Protein AF-A0A3S9B5N2-F1 (afdb_monomer_lite)

Foldseek 3Di:
DVVLVVLLVVLVVLQVVLVVQLVQLVCLVVVPPDQVSQQVSCCVPVVDRGSVVSNVVSVVSNVVSVVSNVVSVVVVVPPD

Structure (mmCIF, N/CA/C/O backbone):
data_AF-A0A3S9B5N2-F1
#
_entry.id   AF-A0A3S9B5N2-F1
#
loop_
_atom_site.group_PDB
_atom_site.id
_atom_site.type_symbol
_atom_site.label_atom_id
_atom_site.label_alt_id
_atom_site.label_comp_id
_atom_site.label_asym_id
_atom_site.label_entity_id
_atom_site.label_seq_id
_atom_site.pdbx_PDB_ins_code
_atom_site.Cartn_x
_atom_site.Cartn_y
_atom_site.Cartn_z
_atom_site.occupancy
_atom_site.B_iso_or_equiv
_atom_site.auth_seq_id
_atom_site.auth_comp_id
_atom_site.auth_asym_id
_atom_site.auth_atom_id
_atom_site.pdbx_PDB_model_num
ATOM 1 N N . MET A 1 1 ? -15.966 8.400 20.343 1.00 62.84 1 MET A N 1
ATOM 2 C CA . MET A 1 1 ? -14.494 8.285 20.413 1.00 62.84 1 MET A CA 1
ATOM 3 C C . MET A 1 1 ? -13.874 8.910 19.180 1.00 62.84 1 MET A C 1
ATOM 5 O O . MET A 1 1 ? -13.934 8.310 18.115 1.00 62.84 1 MET A O 1
ATOM 9 N N . PHE A 1 2 ? -13.351 10.129 19.309 1.00 77.62 2 PHE A N 1
ATOM 10 C CA . PHE A 1 2 ? -12.694 10.841 18.208 1.00 77.62 2 PHE A CA 1
ATOM 11 C C . PHE A 1 2 ? -11.473 10.058 17.691 1.00 77.62 2 PHE A C 1
ATOM 13 O O . PHE A 1 2 ? -11.406 9.745 16.506 1.00 77.62 2 PHE A O 1
ATOM 20 N N . PHE A 1 3 ? -10.609 9.596 18.602 1.00 80.56 3 PHE A N 1
ATOM 21 C CA . PHE A 1 3 ? -9.406 8.822 18.274 1.00 80.56 3 PHE A CA 1
ATOM 22 C C . PHE A 1 3 ? -9.685 7.508 17.533 1.00 80.56 3 PHE A C 1
ATOM 24 O O . PHE A 1 3 ? -9.099 7.274 16.485 1.00 80.56 3 PHE A O 1
ATOM 31 N N . THR A 1 4 ? -10.614 6.673 18.004 1.00 84.56 4 THR A N 1
ATOM 32 C CA . THR A 1 4 ? -10.897 5.369 17.369 1.00 84.56 4 THR A CA 1
ATOM 33 C C . THR A 1 4 ? -11.550 5.505 15.992 1.00 84.56 4 THR A C 1
ATOM 35 O O . THR A 1 4 ? -11.345 4.667 15.120 1.00 84.56 4 THR A O 1
ATOM 38 N N . ARG A 1 5 ? -12.330 6.573 15.768 1.00 83.94 5 ARG A N 1
ATOM 39 C CA . ARG A 1 5 ? -12.898 6.874 14.443 1.00 83.94 5 ARG A CA 1
ATOM 40 C C . ARG A 1 5 ? -11.814 7.342 13.472 1.00 83.94 5 ARG A C 1
ATOM 42 O O . ARG A 1 5 ? -11.798 6.885 12.335 1.00 83.94 5 ARG A O 1
ATOM 49 N N . ILE A 1 6 ? -10.891 8.189 13.933 1.00 89.69 6 ILE A N 1
ATOM 50 C CA . ILE A 1 6 ? -9.746 8.636 13.129 1.00 89.69 6 ILE A CA 1
ATOM 51 C C . ILE A 1 6 ? -8.802 7.473 12.822 1.00 89.69 6 ILE A C 1
ATOM 53 O O . ILE A 1 6 ? -8.411 7.316 11.673 1.00 89.69 6 ILE A O 1
ATOM 57 N N . GLY A 1 7 ? -8.485 6.623 13.801 1.00 88.19 7 GLY A N 1
ATOM 58 C CA . GLY A 1 7 ? -7.594 5.476 13.604 1.00 88.19 7 GLY A CA 1
ATOM 59 C C . GLY A 1 7 ? -8.081 4.520 12.514 1.00 88.19 7 GLY A C 1
ATOM 60 O O . GLY A 1 7 ? -7.290 4.057 11.702 1.00 88.19 7 GLY A O 1
ATOM 61 N N . ILE A 1 8 ? -9.394 4.300 12.418 1.00 91.00 8 ILE A N 1
ATOM 62 C CA . ILE A 1 8 ? -9.989 3.460 11.366 1.00 91.00 8 ILE A CA 1
ATOM 63 C C . ILE A 1 8 ? -9.939 4.128 10.001 1.00 91.00 8 ILE A C 1
ATOM 65 O O . ILE A 1 8 ? -9.686 3.448 9.006 1.00 91.00 8 ILE A O 1
ATOM 69 N N . LEU A 1 9 ? -10.170 5.441 9.945 1.00 93.19 9 LEU A N 1
ATOM 70 C CA . LEU A 1 9 ? -10.031 6.198 8.705 1.00 93.19 9 LEU A CA 1
ATOM 71 C C . LEU A 1 9 ? -8.583 6.132 8.200 1.00 93.19 9 LEU A C 1
ATOM 73 O O . LEU A 1 9 ? -8.357 5.845 7.028 1.00 93.19 9 LEU A O 1
ATOM 77 N N . VAL A 1 10 ? -7.613 6.326 9.096 1.00 93.19 10 VAL A N 1
ATOM 78 C CA . VAL A 1 10 ? -6.179 6.221 8.793 1.00 93.19 10 VAL A CA 1
ATOM 79 C C . VAL A 1 10 ? -5.811 4.804 8.354 1.00 93.19 10 VAL A C 1
ATOM 81 O O . VAL A 1 10 ? -5.105 4.653 7.363 1.00 93.19 10 VAL A O 1
ATOM 84 N N . ALA A 1 11 ? -6.325 3.768 9.025 1.00 93.06 11 ALA A N 1
ATOM 85 C CA . ALA A 1 11 ? -6.101 2.375 8.641 1.00 93.06 11 ALA A CA 1
ATOM 86 C C . ALA A 1 11 ? -6.600 2.087 7.216 1.00 93.06 11 ALA A C 1
ATOM 88 O O . ALA A 1 11 ? -5.872 1.499 6.422 1.00 93.06 11 ALA A O 1
ATOM 89 N N . HIS A 1 12 ? -7.799 2.556 6.856 1.00 94.06 12 HIS A N 1
ATOM 90 C CA . HIS A 1 12 ? -8.314 2.408 5.491 1.00 94.06 12 HIS A CA 1
ATOM 91 C C . HIS A 1 12 ? -7.496 3.210 4.477 1.00 94.06 12 HIS A C 1
ATOM 93 O O . HIS A 1 12 ? -7.192 2.695 3.406 1.00 94.06 12 HIS A O 1
ATOM 99 N N . ALA A 1 13 ? -7.117 4.450 4.799 1.00 94.19 13 ALA A N 1
ATOM 100 C CA . ALA A 1 13 ? -6.304 5.277 3.910 1.00 94.19 13 ALA A CA 1
ATOM 101 C C . ALA A 1 13 ? -4.939 4.630 3.621 1.00 94.19 13 ALA A C 1
ATOM 103 O O . ALA A 1 13 ? -4.540 4.537 2.461 1.00 94.19 13 ALA A O 1
ATOM 104 N N . LEU A 1 14 ? -4.264 4.122 4.659 1.00 94.56 14 LEU A N 1
ATOM 105 C CA . LEU A 1 14 ? -3.022 3.357 4.524 1.00 94.56 14 LEU A CA 1
ATOM 106 C C . LEU A 1 14 ? -3.234 2.097 3.689 1.00 94.56 14 LEU A C 1
ATOM 108 O O . LEU A 1 14 ? -2.484 1.865 2.747 1.00 94.56 14 LEU A O 1
ATOM 112 N N . PHE A 1 15 ? -4.274 1.318 3.989 1.00 94.94 15 PHE A N 1
ATOM 113 C CA . PHE A 1 15 ? -4.570 0.088 3.262 1.00 94.94 15 PHE A CA 1
ATOM 114 C C . PHE A 1 15 ? -4.760 0.341 1.762 1.00 94.94 15 PHE A C 1
ATOM 116 O O . PHE A 1 15 ? -4.114 -0.311 0.943 1.00 94.94 15 PHE A O 1
ATOM 123 N N . TRP A 1 16 ? -5.591 1.318 1.388 1.00 95.31 16 TRP A N 1
ATOM 124 C CA . TRP A 1 16 ? -5.842 1.638 -0.018 1.00 95.31 16 TRP A CA 1
ATOM 125 C C . TRP A 1 16 ? -4.600 2.181 -0.724 1.00 95.31 16 TRP A C 1
ATOM 127 O O . TRP A 1 16 ? -4.298 1.752 -1.837 1.00 95.31 16 TRP A O 1
ATOM 137 N N . LEU A 1 17 ? -3.841 3.070 -0.077 1.00 94.44 17 LEU A N 1
ATOM 138 C CA . LEU A 1 17 ? -2.608 3.614 -0.646 1.00 94.44 17 LEU A CA 1
ATOM 139 C C . LEU A 1 17 ? -1.564 2.514 -0.883 1.00 94.44 17 LEU A C 1
ATOM 141 O O . LEU A 1 17 ? -0.983 2.426 -1.967 1.00 94.44 17 LEU A O 1
ATOM 145 N N . SER A 1 18 ? -1.347 1.649 0.108 1.00 93.25 18 SER A N 1
ATOM 146 C CA . SER A 1 18 ? -0.406 0.536 0.000 1.00 93.25 18 SER A CA 1
ATOM 147 C C . SER A 1 18 ? -0.875 -0.512 -1.006 1.00 93.25 18 SER A C 1
ATOM 149 O O . SER A 1 18 ? -0.048 -1.035 -1.744 1.00 93.25 18 SER A O 1
ATOM 151 N N . SER A 1 19 ? -2.182 -0.771 -1.106 1.00 94.06 19 SER A N 1
ATOM 152 C CA . SER A 1 19 ? -2.741 -1.686 -2.105 1.00 94.06 19 SER A CA 1
ATOM 153 C C . SER A 1 19 ? -2.550 -1.171 -3.533 1.00 94.06 19 SER A C 1
ATOM 155 O O . SER A 1 19 ? -2.201 -1.953 -4.414 1.00 94.06 19 SER A O 1
ATOM 157 N N . LEU A 1 20 ? -2.746 0.130 -3.778 1.00 94.81 20 LEU A N 1
ATOM 158 C CA . LEU A 1 20 ? -2.496 0.735 -5.091 1.00 94.81 20 LEU A CA 1
ATOM 159 C C . LEU A 1 20 ? -1.012 0.672 -5.461 1.00 94.81 20 LEU A C 1
ATOM 161 O O . LEU A 1 20 ? -0.666 0.303 -6.583 1.00 94.81 20 LEU A O 1
ATOM 165 N N . ARG A 1 21 ? -0.127 0.978 -4.505 1.00 94.00 21 ARG A N 1
ATOM 166 C CA . ARG A 1 21 ? 1.324 0.885 -4.707 1.00 94.00 21 ARG A CA 1
ATOM 167 C C . ARG A 1 21 ? 1.775 -0.558 -4.949 1.00 94.00 21 ARG A C 1
ATOM 169 O O . ARG A 1 21 ? 2.603 -0.779 -5.826 1.00 94.00 21 ARG A O 1
ATOM 176 N N . LEU A 1 22 ? 1.210 -1.533 -4.235 1.00 94.94 22 LEU A N 1
ATOM 177 C CA . LEU A 1 22 ? 1.479 -2.956 -4.452 1.00 94.94 22 LEU A CA 1
ATOM 178 C C . LEU A 1 22 ? 1.030 -3.393 -5.852 1.00 94.94 22 LEU A C 1
ATOM 180 O O . LEU A 1 22 ? 1.798 -4.031 -6.565 1.00 94.94 22 LEU A O 1
ATOM 184 N N . ALA A 1 23 ? -0.175 -3.001 -6.277 1.00 94.81 23 ALA A N 1
ATOM 185 C CA . ALA A 1 23 ? -0.672 -3.294 -7.619 1.00 94.81 23 ALA A CA 1
ATOM 186 C C . ALA A 1 23 ? 0.240 -2.706 -8.709 1.00 94.81 23 ALA A C 1
ATOM 188 O O . ALA A 1 23 ? 0.561 -3.396 -9.674 1.00 94.81 23 ALA A O 1
ATOM 189 N N . ALA A 1 24 ? 0.714 -1.468 -8.533 1.00 92.75 24 ALA A N 1
ATOM 190 C CA . ALA A 1 24 ? 1.673 -0.849 -9.445 1.00 92.75 24 ALA A CA 1
ATOM 191 C C . ALA A 1 24 ? 3.026 -1.583 -9.457 1.00 92.75 24 ALA A C 1
ATOM 193 O O . ALA A 1 24 ? 3.577 -1.829 -10.526 1.00 92.75 24 ALA A O 1
ATOM 194 N N . ALA A 1 25 ? 3.545 -1.976 -8.290 1.00 92.19 25 ALA A N 1
ATOM 195 C CA . ALA A 1 25 ? 4.807 -2.706 -8.185 1.00 92.19 25 ALA A CA 1
ATOM 196 C C . ALA A 1 25 ? 4.743 -4.078 -8.868 1.00 92.19 25 ALA A C 1
ATOM 198 O O . ALA A 1 25 ? 5.658 -4.450 -9.602 1.00 92.19 25 ALA A O 1
ATOM 199 N N . VAL A 1 26 ? 3.631 -4.792 -8.679 1.00 93.62 26 VAL A N 1
ATOM 200 C CA . VAL A 1 26 ? 3.339 -6.057 -9.358 1.00 93.62 26 VAL A CA 1
ATOM 201 C C . VAL A 1 26 ? 3.209 -5.834 -10.864 1.00 93.62 26 VAL A C 1
ATOM 203 O O . VAL A 1 26 ? 3.855 -6.536 -11.635 1.00 93.62 26 VAL A O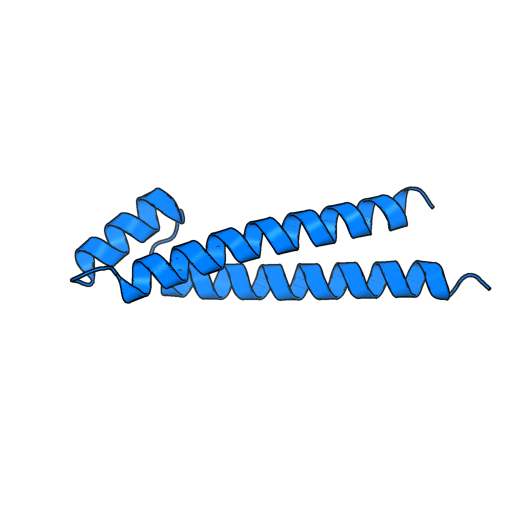 1
ATOM 206 N N . ALA A 1 27 ? 2.453 -4.826 -11.306 1.00 93.06 27 ALA A N 1
ATOM 207 C CA . ALA A 1 27 ? 2.324 -4.519 -12.728 1.00 93.06 27 ALA A CA 1
ATOM 208 C C . ALA A 1 27 ? 3.692 -4.238 -13.373 1.00 93.06 27 ALA A C 1
ATOM 210 O O . ALA A 1 27 ? 4.018 -4.831 -14.396 1.00 93.06 27 ALA A O 1
ATOM 211 N N . ILE A 1 28 ? 4.535 -3.411 -12.753 1.00 91.19 28 ILE A N 1
ATOM 212 C CA . ILE A 1 28 ? 5.877 -3.135 -13.279 1.00 91.19 28 ILE A CA 1
ATOM 213 C C . ILE A 1 28 ? 6.704 -4.423 -13.340 1.00 91.19 28 ILE A C 1
ATOM 215 O O . ILE A 1 28 ? 7.338 -4.668 -14.357 1.00 91.19 28 ILE A O 1
ATOM 219 N N . ALA A 1 29 ? 6.656 -5.271 -12.309 1.00 89.94 29 ALA A N 1
ATOM 220 C CA . ALA A 1 29 ? 7.420 -6.517 -12.275 1.00 89.94 29 ALA A CA 1
ATOM 221 C C . ALA A 1 29 ? 7.018 -7.525 -13.371 1.00 89.94 29 ALA A C 1
ATOM 223 O O . ALA A 1 29 ? 7.879 -8.251 -13.862 1.00 89.94 29 ALA A O 1
ATOM 224 N N . PHE A 1 30 ? 5.737 -7.581 -13.754 1.00 91.06 30 PHE A N 1
ATOM 225 C CA . PHE A 1 30 ? 5.239 -8.524 -14.769 1.00 91.06 30 PHE A CA 1
ATOM 226 C C . PHE A 1 30 ? 5.245 -7.970 -16.199 1.00 91.06 30 PHE A C 1
ATOM 228 O O . PHE A 1 30 ? 5.330 -8.751 -17.144 1.00 91.06 30 PHE A O 1
ATOM 235 N N . PHE A 1 31 ? 5.137 -6.651 -16.373 1.00 90.44 31 PHE A N 1
ATOM 236 C CA . PHE A 1 31 ? 5.067 -6.014 -17.693 1.00 90.44 31 PHE A CA 1
ATOM 237 C C . PHE A 1 31 ? 6.394 -5.386 -18.148 1.00 90.44 31 PHE A C 1
ATOM 239 O O . PHE A 1 31 ? 6.488 -4.958 -19.299 1.00 90.44 31 PHE A O 1
ATOM 246 N N . SER A 1 32 ? 7.426 -5.325 -17.297 1.00 88.31 32 SER A N 1
ATOM 247 C CA . SER A 1 32 ? 8.755 -4.872 -17.717 1.00 88.31 32 SER A CA 1
ATOM 248 C C . SER A 1 32 ? 9.451 -5.934 -18.587 1.00 88.31 32 SER A C 1
ATOM 250 O O . SER A 1 32 ? 9.616 -7.062 -18.119 1.00 88.31 32 SER A O 1
ATOM 252 N N . PRO A 1 33 ? 9.895 -5.596 -19.813 1.00 83.06 33 PRO A N 1
ATOM 253 C CA . PRO A 1 33 ? 10.528 -6.551 -20.729 1.00 83.06 33 PRO A CA 1
ATOM 254 C C . PRO A 1 33 ? 11.925 -7.007 -20.277 1.00 83.06 33 PRO A C 1
ATOM 256 O O . PRO A 1 33 ? 12.365 -8.096 -20.637 1.00 83.06 33 PRO A O 1
ATOM 259 N N . ASP A 1 34 ? 12.613 -6.195 -19.478 1.00 87.31 34 ASP A N 1
ATOM 260 C CA . ASP A 1 34 ? 13.960 -6.451 -18.981 1.00 87.31 34 ASP A CA 1
ATOM 261 C C . ASP A 1 34 ? 14.166 -5.826 -17.587 1.00 87.31 34 ASP A C 1
ATOM 263 O O . ASP A 1 34 ? 13.411 -4.950 -17.145 1.00 87.31 34 ASP A O 1
ATOM 267 N N . LEU A 1 35 ? 15.193 -6.300 -16.872 1.00 84.06 35 LEU A N 1
ATOM 268 C CA . LEU A 1 35 ? 15.491 -5.883 -15.495 1.00 84.06 35 LEU A CA 1
ATOM 269 C C . LEU A 1 35 ? 15.907 -4.409 -15.384 1.00 84.06 35 LEU A C 1
ATOM 271 O O . LEU A 1 35 ? 15.700 -3.797 -14.335 1.00 84.06 35 LEU A O 1
ATOM 275 N N . GLU A 1 36 ? 16.495 -3.838 -16.434 1.00 87.12 36 GLU A N 1
ATOM 276 C CA . GLU A 1 36 ? 16.940 -2.445 -16.448 1.00 87.12 36 GLU A CA 1
ATOM 277 C C . GLU A 1 36 ? 15.732 -1.507 -16.549 1.00 87.12 36 GLU A C 1
ATOM 279 O O . GLU A 1 36 ? 15.550 -0.619 -15.711 1.00 87.12 36 GLU A O 1
ATOM 284 N N . THR A 1 37 ? 14.829 -1.796 -17.485 1.00 87.12 37 THR A N 1
ATOM 285 C CA . THR A 1 37 ? 13.543 -1.118 -17.647 1.00 87.12 37 THR A CA 1
ATOM 286 C C . THR A 1 37 ? 12.687 -1.239 -16.381 1.00 87.12 37 THR A C 1
ATOM 288 O O . THR A 1 37 ? 12.111 -0.250 -15.919 1.00 87.12 37 THR A O 1
ATOM 291 N N . GLY A 1 38 ? 12.648 -2.421 -15.754 1.00 86.81 38 GLY A N 1
ATOM 292 C CA . GLY A 1 38 ? 11.957 -2.636 -14.478 1.00 86.81 38 GLY A CA 1
ATOM 293 C C . GLY A 1 38 ? 12.511 -1.775 -13.334 1.00 86.81 38 GLY A C 1
ATOM 294 O O . GLY A 1 38 ? 11.736 -1.199 -12.566 1.00 86.81 38 GLY A O 1
ATOM 295 N N . ARG A 1 39 ? 13.841 -1.616 -13.241 1.00 87.56 39 ARG A N 1
ATOM 296 C CA . ARG A 1 39 ? 14.479 -0.718 -12.260 1.00 87.56 39 ARG A CA 1
ATOM 297 C C . ARG A 1 39 ? 14.168 0.750 -12.525 1.00 87.56 39 ARG A C 1
ATOM 299 O O . ARG A 1 39 ? 13.805 1.455 -11.589 1.00 87.56 39 ARG A O 1
ATOM 306 N N . ALA A 1 40 ? 14.247 1.198 -13.777 1.00 89.25 40 ALA A N 1
ATOM 307 C CA . ALA A 1 40 ? 13.938 2.582 -14.140 1.00 89.25 40 ALA A CA 1
ATOM 308 C C . ALA A 1 40 ? 12.483 2.957 -13.801 1.00 89.25 40 ALA A C 1
ATOM 310 O O . ALA A 1 40 ? 12.202 4.065 -13.333 1.00 89.25 40 ALA A O 1
ATOM 311 N N . PHE A 1 41 ? 11.545 2.025 -13.995 1.00 90.12 41 PHE A N 1
ATOM 312 C CA . PHE A 1 41 ? 10.153 2.215 -13.596 1.00 90.12 41 PHE A CA 1
ATOM 313 C C . PHE A 1 41 ? 9.952 2.183 -12.080 1.00 90.12 41 PHE A C 1
ATOM 315 O O . PHE A 1 41 ? 9.189 3.003 -11.565 1.00 90.12 41 PHE A O 1
ATOM 322 N N . ALA A 1 42 ? 10.637 1.293 -11.358 1.00 88.94 42 ALA A N 1
ATOM 323 C CA . ALA A 1 42 ? 10.589 1.271 -9.897 1.00 88.94 42 ALA A CA 1
ATOM 324 C C . ALA A 1 42 ? 11.093 2.590 -9.293 1.00 88.94 42 ALA A C 1
ATOM 326 O O . ALA A 1 42 ? 10.436 3.161 -8.424 1.00 88.94 42 ALA A O 1
ATOM 327 N N . GLU A 1 43 ? 12.188 3.138 -9.812 1.00 90.00 43 GLU A N 1
ATOM 328 C CA . GLU A 1 43 ? 12.733 4.407 -9.333 1.00 90.00 43 GLU A CA 1
ATOM 329 C C . GLU A 1 43 ? 11.763 5.572 -9.586 1.00 90.00 43 GLU A C 1
ATOM 331 O O . GLU A 1 43 ? 11.482 6.358 -8.682 1.00 90.00 43 GLU A O 1
ATOM 336 N N . ARG A 1 44 ? 11.171 5.647 -10.786 1.00 89.25 44 ARG A N 1
ATOM 337 C CA . ARG A 1 44 ? 10.252 6.737 -11.160 1.00 89.25 44 ARG A CA 1
ATOM 338 C C . ARG A 1 44 ? 8.890 6.675 -10.478 1.00 89.25 44 ARG A C 1
ATOM 340 O O . ARG A 1 44 ? 8.363 7.714 -10.092 1.00 89.25 44 ARG A O 1
ATOM 347 N N . TYR A 1 45 ? 8.292 5.490 -10.390 1.00 88.62 45 TYR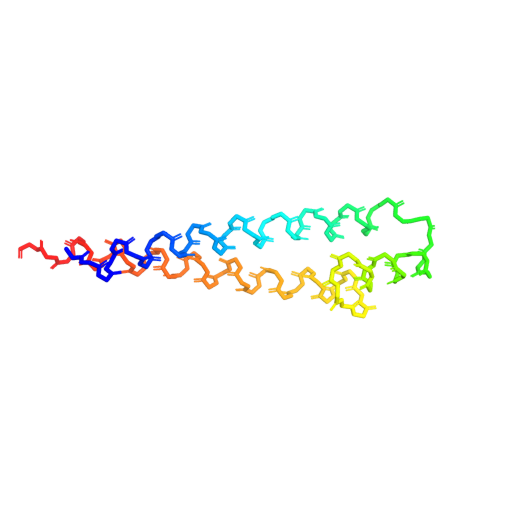 A N 1
ATOM 348 C CA . TYR A 1 45 ? 6.895 5.337 -9.968 1.00 88.62 45 TYR A CA 1
ATOM 349 C C . TYR A 1 45 ? 6.742 4.801 -8.546 1.00 88.62 45 TYR A C 1
ATOM 351 O O . TYR A 1 45 ? 5.715 5.045 -7.914 1.00 88.62 45 TYR A O 1
ATOM 359 N N . LEU A 1 46 ? 7.740 4.079 -8.033 1.00 89.44 46 LEU A N 1
ATOM 360 C CA . LEU A 1 46 ? 7.701 3.473 -6.700 1.00 89.44 46 LEU A CA 1
ATOM 361 C C . LEU A 1 46 ? 8.676 4.149 -5.726 1.00 89.44 46 LEU A C 1
ATOM 363 O O . LEU A 1 46 ? 8.547 3.939 -4.521 1.00 89.44 46 LEU A O 1
ATOM 367 N N . ALA A 1 47 ? 9.592 4.993 -6.219 1.00 90.44 47 ALA A N 1
ATOM 368 C CA . ALA A 1 47 ? 10.648 5.634 -5.434 1.00 90.44 47 ALA A CA 1
ATOM 369 C C . ALA A 1 47 ? 11.490 4.616 -4.639 1.00 90.44 47 ALA A C 1
ATOM 371 O O . ALA A 1 47 ? 11.843 4.850 -3.484 1.00 90.44 47 ALA A O 1
ATOM 372 N N . THR A 1 48 ? 11.768 3.461 -5.246 1.00 90.50 48 THR A N 1
ATOM 373 C CA . THR A 1 48 ? 12.583 2.380 -4.668 1.00 90.50 48 THR A CA 1
ATOM 374 C C . THR A 1 48 ? 13.636 1.912 -5.661 1.00 90.50 48 THR A C 1
ATOM 376 O O . THR A 1 48 ? 13.513 2.136 -6.865 1.00 90.50 48 THR A O 1
ATOM 379 N N . ALA A 1 49 ? 14.667 1.218 -5.170 1.00 86.81 49 ALA A N 1
ATOM 380 C CA . ALA A 1 49 ? 15.737 0.716 -6.030 1.00 86.81 49 ALA A CA 1
ATOM 381 C C . ALA A 1 49 ? 15.286 -0.469 -6.902 1.00 86.81 49 ALA A C 1
ATOM 383 O O . ALA A 1 49 ? 15.894 -0.760 -7.934 1.00 86.81 49 ALA A O 1
ATOM 384 N N . SER A 1 50 ? 14.232 -1.177 -6.483 1.00 89.75 50 SER A N 1
ATOM 385 C CA . SER A 1 50 ? 13.650 -2.302 -7.217 1.00 89.75 50 SER A CA 1
ATOM 386 C C . SER A 1 50 ? 12.154 -2.468 -6.943 1.00 89.75 50 SER A C 1
ATOM 388 O O . SER A 1 50 ? 11.624 -1.978 -5.939 1.00 89.75 50 SER A O 1
ATOM 390 N N . THR A 1 51 ? 11.469 -3.204 -7.822 1.00 89.44 51 THR A N 1
ATOM 391 C CA . THR A 1 51 ? 10.078 -3.635 -7.614 1.00 89.44 51 THR A CA 1
ATOM 392 C C . THR A 1 51 ? 9.946 -4.596 -6.434 1.00 89.44 51 THR A C 1
ATOM 394 O O . THR A 1 51 ? 8.966 -4.512 -5.701 1.00 89.44 51 THR A O 1
ATOM 397 N N . GLY A 1 52 ? 10.940 -5.462 -6.201 1.00 88.81 52 GLY A N 1
ATOM 398 C CA . GLY A 1 52 ? 10.958 -6.380 -5.058 1.00 88.81 52 GLY A CA 1
ATOM 399 C C . GLY A 1 52 ? 10.954 -5.645 -3.717 1.00 88.81 52 GLY A C 1
ATOM 400 O O . GLY A 1 52 ? 10.143 -5.948 -2.848 1.00 88.81 52 GLY A O 1
ATOM 401 N N . GLU A 1 53 ? 11.788 -4.613 -3.587 1.00 91.19 53 GLU A N 1
ATOM 402 C CA . GLU A 1 53 ? 11.802 -3.743 -2.406 1.00 91.19 53 GLU A CA 1
ATOM 403 C C . GLU A 1 53 ? 10.463 -3.009 -2.220 1.00 91.19 53 GLU A C 1
ATOM 405 O O . GLU A 1 53 ? 9.942 -2.927 -1.108 1.00 91.19 53 GLU A O 1
ATOM 410 N N . ALA A 1 54 ? 9.862 -2.515 -3.310 1.00 92.06 54 ALA A N 1
ATOM 411 C CA . ALA A 1 54 ? 8.555 -1.864 -3.245 1.00 92.06 54 ALA A CA 1
ATOM 412 C C . ALA A 1 54 ? 7.451 -2.807 -2.752 1.00 92.06 54 ALA A C 1
ATOM 414 O O . ALA A 1 54 ? 6.594 -2.375 -1.976 1.00 92.06 54 ALA A O 1
ATOM 415 N N . ILE A 1 55 ? 7.464 -4.068 -3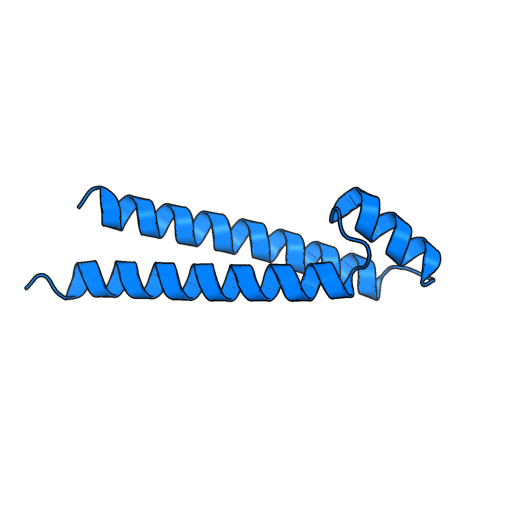.194 1.00 92.88 55 ILE A N 1
ATOM 416 C CA . ILE A 1 55 ? 6.516 -5.103 -2.762 1.00 92.88 55 ILE A CA 1
ATOM 417 C C . ILE A 1 55 ? 6.698 -5.391 -1.269 1.00 92.88 55 ILE A C 1
ATOM 419 O O . ILE A 1 55 ? 5.722 -5.354 -0.526 1.00 92.88 55 ILE A O 1
ATOM 423 N N . ASP A 1 56 ? 7.929 -5.608 -0.810 1.00 94.75 56 ASP A N 1
ATOM 424 C CA . ASP A 1 56 ? 8.208 -5.920 0.597 1.00 94.75 56 ASP A CA 1
ATOM 425 C C . ASP A 1 56 ? 7.751 -4.790 1.541 1.00 94.75 56 ASP A C 1
ATOM 427 O O . ASP A 1 56 ? 6.965 -5.004 2.470 1.00 94.75 56 ASP A O 1
ATOM 431 N N . GLN A 1 57 ? 8.122 -3.544 1.225 1.00 93.12 57 GLN A N 1
ATOM 432 C CA . GLN A 1 57 ? 7.696 -2.369 1.992 1.00 93.12 57 GLN A CA 1
ATOM 433 C C . GLN A 1 57 ? 6.169 -2.212 2.016 1.00 93.12 57 GLN A C 1
ATOM 435 O O . GLN A 1 57 ? 5.583 -1.911 3.059 1.00 93.12 57 GLN A O 1
ATOM 440 N N . THR A 1 58 ? 5.498 -2.411 0.876 1.00 93.88 58 THR A N 1
ATOM 441 C CA . THR A 1 58 ? 4.034 -2.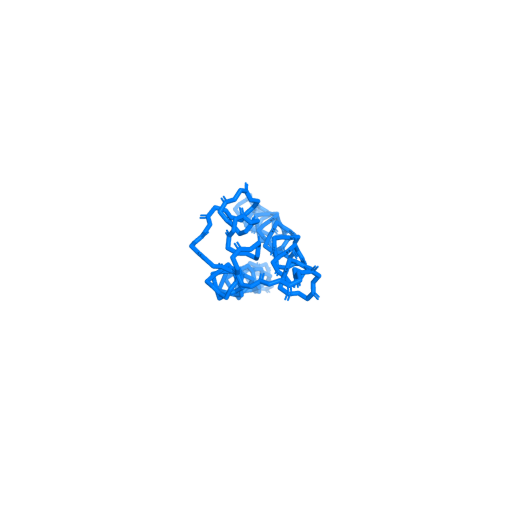283 0.814 1.00 93.88 58 THR A CA 1
ATOM 442 C C . THR A 1 58 ? 3.313 -3.381 1.576 1.00 93.88 58 THR A C 1
ATOM 444 O O . THR A 1 58 ? 2.324 -3.079 2.244 1.00 93.88 58 THR A O 1
ATOM 447 N N . LEU A 1 59 ? 3.810 -4.618 1.550 1.00 94.25 59 LEU A N 1
ATOM 448 C CA . LEU A 1 59 ? 3.257 -5.711 2.350 1.00 94.25 59 LEU A CA 1
ATOM 449 C C . LEU A 1 59 ? 3.356 -5.415 3.850 1.00 94.25 59 LEU A C 1
ATOM 451 O O . LEU A 1 59 ? 2.374 -5.601 4.574 1.00 94.25 59 LEU A O 1
ATOM 455 N N . MET A 1 60 ? 4.488 -4.874 4.308 1.00 95.19 60 MET A N 1
ATOM 456 C CA . MET A 1 60 ? 4.642 -4.435 5.696 1.00 95.19 60 MET A CA 1
ATOM 457 C C . MET A 1 60 ? 3.604 -3.362 6.068 1.00 95.19 60 MET A C 1
ATOM 459 O O . MET A 1 60 ? 2.953 -3.463 7.110 1.00 95.19 60 MET A O 1
ATOM 463 N N . TYR A 1 61 ? 3.391 -2.357 5.215 1.00 93.12 61 TYR A N 1
ATOM 464 C CA . TYR A 1 61 ? 2.395 -1.312 5.477 1.00 93.12 61 TYR A CA 1
ATOM 465 C C . TYR A 1 61 ? 0.955 -1.831 5.474 1.00 93.12 61 TYR A C 1
ATOM 467 O O . TYR A 1 61 ? 0.158 -1.403 6.309 1.00 93.12 61 TYR A O 1
ATOM 475 N N . ILE A 1 62 ? 0.624 -2.787 4.601 1.00 93.75 62 ILE A N 1
ATOM 476 C CA . ILE A 1 62 ? -0.683 -3.457 4.607 1.00 93.75 62 ILE A CA 1
ATOM 477 C C . ILE A 1 62 ? -0.887 -4.203 5.929 1.00 93.75 62 ILE A C 1
ATOM 479 O O . ILE A 1 62 ? -1.941 -4.062 6.551 1.00 93.75 62 ILE A O 1
ATOM 483 N N . ALA A 1 63 ? 0.119 -4.944 6.401 1.00 95.19 63 ALA A N 1
ATOM 484 C CA . ALA A 1 63 ? 0.040 -5.652 7.677 1.00 95.19 63 ALA A CA 1
ATOM 485 C C . ALA A 1 63 ? -0.191 -4.688 8.855 1.00 95.19 63 ALA A C 1
ATOM 487 O O . ALA A 1 63 ? -1.057 -4.934 9.697 1.00 95.19 63 ALA A O 1
ATOM 488 N N . ILE A 1 64 ? 0.515 -3.552 8.877 1.00 94.38 64 ILE A N 1
ATOM 489 C CA . ILE A 1 64 ? 0.326 -2.497 9.884 1.00 94.38 64 ILE A CA 1
ATOM 490 C C . ILE A 1 64 ? -1.086 -1.9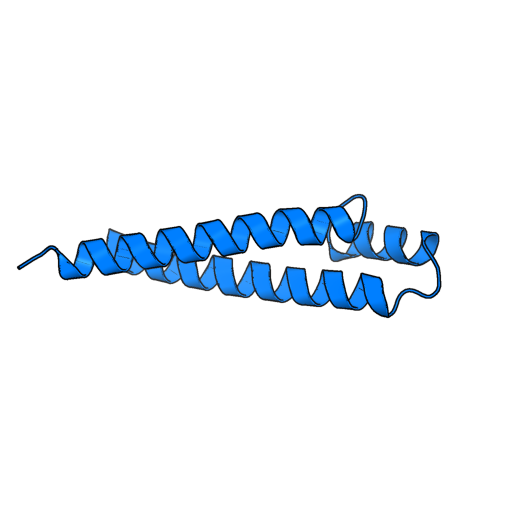02 9.802 1.00 94.38 64 ILE A C 1
ATOM 492 O O . ILE A 1 64 ? -1.732 -1.717 10.834 1.00 94.38 64 ILE A O 1
ATOM 496 N N . ALA A 1 65 ? -1.593 -1.627 8.597 1.00 93.56 65 ALA A N 1
ATOM 497 C CA . ALA A 1 65 ? -2.935 -1.086 8.397 1.00 93.56 65 ALA A CA 1
ATOM 498 C C . ALA A 1 65 ? -4.022 -2.043 8.914 1.00 93.56 65 ALA A C 1
ATOM 500 O O . ALA A 1 65 ? -4.945 -1.615 9.610 1.00 93.56 65 ALA A O 1
ATOM 501 N N . ILE A 1 66 ? -3.879 -3.343 8.635 1.00 93.81 66 ILE A N 1
ATOM 502 C CA . ILE A 1 66 ? -4.784 -4.386 9.133 1.00 93.81 66 ILE A CA 1
ATOM 503 C C . ILE A 1 66 ? -4.728 -4.458 10.663 1.00 93.81 66 ILE A C 1
ATOM 505 O O . ILE A 1 66 ? -5.775 -4.439 11.313 1.00 93.81 66 ILE A O 1
ATOM 509 N N . ALA A 1 67 ? -3.526 -4.487 11.248 1.00 94.94 67 ALA A N 1
ATOM 510 C CA . ALA A 1 67 ? -3.347 -4.523 12.697 1.00 94.94 67 ALA A CA 1
ATOM 511 C C . ALA A 1 67 ? -3.980 -3.299 13.378 1.00 94.94 67 ALA A C 1
ATOM 513 O O . ALA A 1 67 ? -4.733 -3.443 14.342 1.00 94.94 67 ALA A O 1
ATOM 514 N N . LEU A 1 68 ? -3.745 -2.096 12.844 1.00 92.94 68 LEU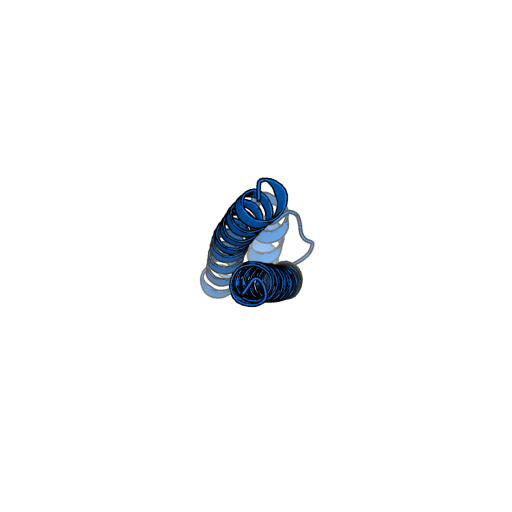 A N 1
ATOM 515 C CA . LEU A 1 68 ? -4.331 -0.856 13.353 1.00 92.94 68 LEU A CA 1
ATOM 516 C C . LEU A 1 68 ? -5.864 -0.876 13.272 1.00 92.94 68 LEU A C 1
ATOM 518 O O . LEU A 1 68 ? -6.535 -0.515 14.242 1.00 92.94 68 LEU A O 1
ATOM 522 N N . GLY A 1 69 ? -6.421 -1.319 12.142 1.00 91.38 69 GLY A N 1
ATOM 523 C CA . GLY A 1 69 ? -7.865 -1.454 11.955 1.00 91.38 69 GLY A CA 1
ATOM 524 C C . GLY A 1 69 ? -8.492 -2.429 12.955 1.00 91.38 69 GLY A C 1
ATOM 525 O O . GLY A 1 69 ? -9.476 -2.084 13.612 1.00 91.38 69 GLY A O 1
ATOM 526 N N . ALA A 1 70 ? -7.877 -3.601 13.139 1.00 91.75 70 ALA A N 1
ATOM 527 C CA . ALA A 1 70 ? -8.325 -4.612 14.094 1.00 91.75 70 ALA A CA 1
ATOM 528 C C . ALA A 1 70 ? -8.284 -4.100 15.545 1.00 91.75 70 ALA A C 1
ATOM 530 O O . ALA A 1 70 ? -9.256 -4.264 16.285 1.00 91.75 70 ALA A O 1
ATOM 531 N N . LEU A 1 71 ? -7.203 -3.420 15.943 1.00 90.94 71 LEU A N 1
ATOM 532 C CA . LEU A 1 71 ? -7.067 -2.827 17.279 1.00 90.94 71 LEU A CA 1
ATOM 533 C C . LEU A 1 71 ? -8.113 -1.736 17.538 1.00 90.94 71 LEU A C 1
ATOM 535 O O . LEU A 1 71 ? -8.697 -1.677 18.622 1.00 90.94 71 LEU A O 1
ATOM 539 N N . CYS A 1 72 ? -8.388 -0.885 16.547 1.00 89.88 72 CYS A N 1
ATOM 540 C CA . CYS A 1 72 ? -9.418 0.141 16.684 1.00 89.88 72 CYS A CA 1
ATOM 541 C C . CYS A 1 72 ? -10.818 -0.473 16.816 1.00 89.88 72 CYS A C 1
ATOM 543 O O . CYS A 1 72 ? -11.629 0.009 17.610 1.00 89.88 72 CYS A O 1
ATOM 545 N N . GLU A 1 73 ? -11.109 -1.540 16.074 1.00 87.00 73 GLU A N 1
ATOM 546 C CA . GLU A 1 73 ? -12.399 -2.223 16.166 1.00 87.00 73 GLU A CA 1
ATOM 547 C C . GLU A 1 73 ? -12.562 -2.949 17.511 1.00 87.00 73 GLU A C 1
ATOM 549 O O . GLU A 1 73 ? -13.620 -2.868 18.139 1.00 87.00 73 GLU A O 1
ATOM 554 N N . LEU A 1 74 ? -11.485 -3.546 18.034 1.00 88.06 74 LEU A N 1
ATOM 555 C CA . LEU A 1 74 ? -11.463 -4.117 19.382 1.00 88.06 74 LEU A CA 1
ATOM 556 C C . LEU A 1 74 ? -11.715 -3.050 20.459 1.00 88.06 74 LEU A C 1
ATOM 558 O O . LEU A 1 74 ? -12.527 -3.266 21.356 1.00 88.06 74 LEU A O 1
ATOM 562 N N . SER A 1 75 ? -11.081 -1.878 20.343 1.00 84.25 75 SER A N 1
ATOM 563 C CA . SER A 1 75 ? -11.275 -0.750 21.266 1.00 84.25 75 SER A CA 1
ATOM 564 C C . SER A 1 75 ? -12.719 -0.241 21.290 1.00 84.25 75 SER A C 1
ATOM 566 O O . SER A 1 75 ? -13.217 0.140 22.352 1.00 84.25 75 SER A O 1
ATOM 568 N N . LYS A 1 76 ? -13.417 -0.241 20.146 1.00 83.12 76 LYS A N 1
ATOM 569 C CA . LYS A 1 76 ? -14.852 0.077 20.121 1.00 83.12 76 LYS A CA 1
ATOM 570 C C . LYS A 1 76 ? -15.673 -0.980 20.851 1.00 83.12 76 LYS A C 1
ATOM 572 O O . LYS A 1 76 ? -16.602 -0.622 21.565 1.00 83.12 76 LYS A O 1
ATOM 577 N N . ARG A 1 77 ? -15.346 -2.261 20.647 1.00 81.44 77 ARG A N 1
ATOM 578 C CA . ARG A 1 77 ? -16.114 -3.397 21.171 1.00 81.44 77 ARG A CA 1
ATOM 579 C C . ARG A 1 77 ? -15.912 -3.621 22.671 1.00 81.44 77 ARG A C 1
ATOM 581 O O . ARG A 1 77 ? -16.824 -4.109 23.324 1.00 81.44 77 ARG A O 1
ATOM 588 N N . SER A 1 78 ? -14.753 -3.261 23.224 1.00 76.31 78 SER A N 1
ATOM 589 C CA . SER A 1 78 ? -14.441 -3.448 24.649 1.00 76.31 78 SER A CA 1
ATOM 590 C C . SER A 1 78 ? -15.105 -2.429 25.585 1.00 76.31 78 SER A C 1
ATOM 592 O O . SER A 1 78 ? -14.963 -2.551 26.798 1.00 76.31 78 SER A O 1
ATOM 594 N N . ARG A 1 79 ? -15.798 -1.410 25.059 1.00 59.19 79 ARG A N 1
ATOM 595 C CA . ARG A 1 79 ? -16.679 -0.544 25.854 1.00 59.19 79 ARG A CA 1
ATOM 596 C C . ARG A 1 79 ? -18.087 -1.140 25.877 1.00 59.19 79 ARG A C 1
ATOM 598 O O . ARG A 1 79 ? -18.943 -0.720 25.101 1.00 59.19 79 ARG A O 1
ATOM 605 N N . VAL A 1 80 ? -18.271 -2.132 26.747 1.00 49.78 80 VAL A N 1
ATOM 606 C CA . VAL A 1 80 ? -19.575 -2.464 27.347 1.00 49.78 80 VAL A CA 1
ATOM 607 C C . VAL A 1 80 ? -19.801 -1.523 28.522 1.00 49.78 80 VAL A C 1
ATOM 609 O O . VAL A 1 80 ? -18.809 -1.261 29.241 1.00 49.78 80 VAL A O 1
#

Secondary structure (DSSP, 8-state):
-HHHHHHHHHHHHHHHHHHHHHHHHHHHHHH-SSHHHHHHHIIIII-SS-HHHHHHHHHHHHHHHHHHHHHHHHHHHT--

Organism: NCBI:txid2341112

Sequence (80 aa):
MFFTRIGILVAHALFWLSSLRLAAAVAIAFFSPDLETGRAFAERYLATASTGEAIDQTLMYIAIAIALGALCELSKRSRV

pLDDT: mean 89.13, std 7.59, range [49.78, 95.31]

Radius of gyration: 16.34 Å; chains: 1; bounding box: 36×19×48 Å